Protein AF-A0AAD9BBN8-F1 (afdb_monomer_lite)

pLDDT: mean 70.87, std 19.43, range [31.72, 93.56]

Secondary structure (DSSP, 8-state):
--------SSS------SS------PEEPHHHHHHHSTTT--TTEEEES-TT-S-------SS-------EEE--

Organism: Dissostichus eleginoides (NCBI:txid100907)

InterPro domains:
  IPR001254 Serine proteases, trypsin domain [PF00089] (16-59)
  IPR009003 Peptidase S1, PA clan [SSF50494] (14-60)

Radius of gyration: 16.66 Å; chains: 1; bounding box: 51×25×23 Å

Structure (mmCIF, N/CA/C/O backbone):
data_AF-A0AAD9BBN8-F1
#
_entry.id   AF-A0AAD9BBN8-F1
#
loop_
_atom_site.group_PDB
_atom_site.id
_atom_site.type_symbol
_atom_site.label_atom_id
_atom_site.label_alt_id
_atom_site.label_comp_id
_atom_site.label_asym_id
_atom_site.label_entity_id
_atom_site.label_seq_id
_atom_site.pdbx_PDB_ins_code
_atom_site.Cartn_x
_atom_site.Cartn_y
_atom_site.Cartn_z
_atom_site.occupancy
_atom_site.B_iso_or_equiv
_atom_site.auth_seq_id
_atom_site.auth_comp_id
_atom_site.auth_asym_id
_atom_site.auth_atom_id
_atom_site.pdbx_PDB_model_num
ATOM 1 N N . MET A 1 1 ? 33.227 5.052 -10.122 1.00 42.38 1 MET A N 1
ATOM 2 C CA . MET A 1 1 ? 33.804 5.169 -8.766 1.00 42.38 1 MET A CA 1
ATOM 3 C C . MET A 1 1 ? 32.665 5.364 -7.771 1.00 42.38 1 MET A C 1
ATOM 5 O O . MET A 1 1 ? 32.204 6.479 -7.593 1.00 42.38 1 MET A O 1
ATOM 9 N N . LYS A 1 2 ? 32.132 4.285 -7.196 1.00 38.97 2 LYS A N 1
ATOM 10 C CA . LYS A 1 2 ? 31.199 4.338 -6.059 1.00 38.97 2 LYS A CA 1
ATOM 11 C C . LYS A 1 2 ? 31.835 3.499 -4.963 1.00 38.97 2 LYS A C 1
ATOM 13 O O . LYS A 1 2 ? 31.573 2.314 -4.816 1.00 38.97 2 LYS A O 1
ATOM 18 N N . ALA A 1 3 ? 32.810 4.119 -4.312 1.00 45.25 3 ALA A N 1
ATOM 19 C CA . ALA A 1 3 ? 33.532 3.558 -3.188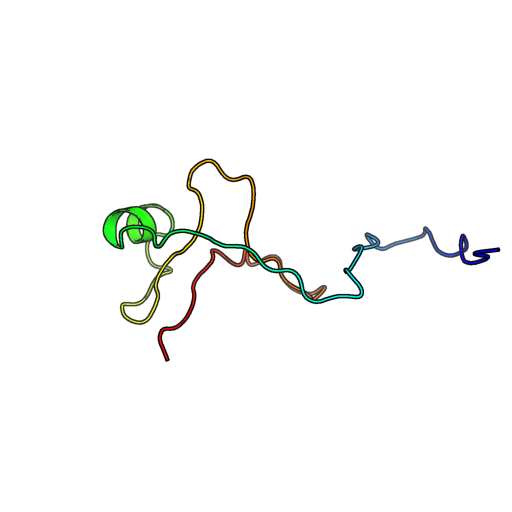 1.00 45.25 3 ALA A CA 1
ATOM 20 C C . ALA A 1 3 ? 32.679 3.727 -1.926 1.00 45.25 3 ALA A C 1
ATOM 22 O O . ALA A 1 3 ? 32.924 4.639 -1.155 1.00 45.25 3 ALA A O 1
ATOM 23 N N . LEU A 1 4 ? 31.647 2.897 -1.754 1.00 47.75 4 LEU A N 1
ATOM 24 C CA . LEU A 1 4 ? 30.884 2.790 -0.499 1.00 47.75 4 LEU A CA 1
ATOM 25 C C . LEU A 1 4 ? 30.410 1.341 -0.251 1.00 47.75 4 LEU A C 1
ATOM 27 O O . LEU A 1 4 ? 29.344 1.099 0.302 1.00 47.75 4 LEU A O 1
ATOM 31 N N . ILE A 1 5 ? 31.227 0.357 -0.644 1.00 54.06 5 ILE A N 1
ATOM 32 C CA . ILE A 1 5 ? 31.045 -1.067 -0.302 1.00 54.06 5 ILE A CA 1
ATOM 33 C C . ILE A 1 5 ? 31.760 -1.341 1.035 1.00 54.06 5 ILE A C 1
ATOM 35 O O . ILE A 1 5 ? 32.737 -2.079 1.066 1.00 54.06 5 ILE A O 1
ATOM 39 N N . PHE A 1 6 ? 31.355 -0.692 2.136 1.00 51.06 6 PHE A N 1
ATOM 40 C CA . PHE A 1 6 ? 32.056 -0.876 3.424 1.00 51.06 6 PHE A CA 1
ATOM 41 C C . PHE A 1 6 ? 31.211 -1.072 4.688 1.00 51.06 6 PHE A C 1
ATOM 43 O O . PHE A 1 6 ? 31.799 -1.193 5.754 1.00 51.06 6 PHE A O 1
ATOM 50 N N . LEU A 1 7 ? 29.882 -1.210 4.630 1.00 47.91 7 LEU A N 1
ATOM 51 C CA . LEU A 1 7 ? 29.098 -1.584 5.824 1.00 47.91 7 LEU A CA 1
ATOM 52 C C . LEU A 1 7 ? 27.919 -2.507 5.488 1.00 47.91 7 LEU A C 1
ATOM 54 O O . LEU A 1 7 ? 26.754 -2.169 5.661 1.00 47.91 7 LEU A O 1
ATOM 58 N N . ALA A 1 8 ? 28.235 -3.714 5.023 1.00 53.88 8 ALA A N 1
ATOM 59 C CA . ALA A 1 8 ? 27.304 -4.840 5.023 1.00 53.88 8 ALA A CA 1
ATOM 60 C C . ALA A 1 8 ? 27.471 -5.653 6.320 1.00 53.88 8 ALA A C 1
ATOM 62 O O . ALA A 1 8 ? 27.905 -6.797 6.283 1.00 53.88 8 ALA A O 1
ATOM 63 N N . LEU A 1 9 ? 27.181 -5.055 7.478 1.00 61.28 9 LEU A N 1
ATOM 64 C CA . LEU A 1 9 ? 27.081 -5.762 8.759 1.00 61.28 9 LEU A CA 1
ATOM 65 C C . LEU A 1 9 ? 25.922 -5.132 9.549 1.00 61.28 9 LEU A C 1
ATOM 67 O O . LEU A 1 9 ? 26.051 -4.022 10.048 1.00 61.28 9 LEU A O 1
ATOM 71 N N . LEU A 1 10 ? 24.796 -5.854 9.627 1.00 61.38 10 LEU A N 1
ATOM 72 C CA . LEU A 1 10 ? 23.542 -5.510 10.325 1.00 61.38 10 LEU A CA 1
ATOM 73 C C . LEU A 1 10 ? 22.713 -4.368 9.705 1.00 61.38 10 LEU A C 1
ATOM 75 O O . LEU A 1 10 ? 22.709 -3.237 10.176 1.00 61.38 10 LEU A O 1
ATOM 79 N N . GLY A 1 11 ? 21.905 -4.694 8.698 1.00 46.06 11 GLY A N 1
ATOM 80 C CA . GLY A 1 11 ? 20.788 -3.836 8.303 1.00 46.06 11 GLY A CA 1
ATOM 81 C C . GLY A 1 11 ? 20.433 -4.015 6.842 1.00 46.06 11 GLY A C 1
ATOM 82 O O . GLY A 1 11 ? 21.256 -3.744 5.975 1.00 46.06 11 GLY A O 1
ATOM 83 N N . ALA A 1 12 ? 19.206 -4.454 6.556 1.00 54.00 12 ALA A N 1
ATOM 84 C CA . ALA A 1 12 ? 18.687 -4.475 5.194 1.00 54.00 12 ALA A CA 1
ATOM 85 C C . ALA A 1 12 ? 18.915 -3.095 4.552 1.00 54.00 12 ALA A C 1
ATOM 87 O O . ALA A 1 12 ? 18.427 -2.079 5.056 1.00 54.00 12 ALA A O 1
ATOM 88 N N . ALA A 1 13 ? 19.722 -3.030 3.494 1.00 56.03 13 ALA A N 1
ATOM 89 C CA . ALA A 1 13 ? 19.808 -1.836 2.672 1.00 56.03 13 ALA A CA 1
ATOM 90 C C . ALA A 1 13 ? 18.479 -1.741 1.918 1.00 56.03 13 ALA A C 1
ATOM 92 O O . ALA A 1 13 ? 18.203 -2.564 1.050 1.00 56.03 13 ALA A O 1
ATOM 93 N N . TYR A 1 14 ? 17.622 -0.806 2.320 1.00 63.19 14 TYR A N 1
ATOM 94 C CA . TYR A 1 14 ? 16.406 -0.508 1.581 1.00 63.19 14 TYR A CA 1
ATOM 95 C C . TYR A 1 14 ? 16.771 0.515 0.507 1.00 63.19 14 TYR A C 1
ATOM 97 O O . TYR A 1 14 ? 17.249 1.601 0.842 1.00 63.19 14 TYR A O 1
ATOM 105 N N . ASP A 1 15 ? 16.633 0.130 -0.761 1.00 73.25 15 ASP A N 1
ATOM 106 C CA . ASP A 1 15 ? 16.920 1.007 -1.893 1.00 73.25 15 ASP A CA 1
ATOM 107 C C . ASP A 1 15 ? 15.736 1.960 -2.079 1.00 73.25 15 ASP A C 1
ATOM 109 O O . ASP A 1 15 ? 14.612 1.533 -2.359 1.00 73.25 15 ASP A O 1
ATOM 113 N N . PHE A 1 16 ? 15.972 3.246 -1.836 1.00 79.19 16 PHE A N 1
ATOM 114 C CA . PHE A 1 16 ? 14.956 4.280 -1.977 1.00 79.19 16 PHE A CA 1
ATOM 115 C C . PHE A 1 16 ? 15.190 5.038 -3.281 1.00 79.19 16 PHE A C 1
ATOM 117 O O . PHE A 1 16 ? 16.317 5.453 -3.549 1.00 79.19 16 PHE A O 1
ATOM 124 N N . PRO A 1 17 ? 14.143 5.264 -4.088 1.00 81.88 17 PRO A N 1
ATOM 125 C CA . PRO A 1 17 ? 14.300 6.007 -5.323 1.00 81.88 17 PRO A CA 1
ATOM 126 C C . PRO A 1 17 ? 14.573 7.487 -5.028 1.00 81.88 17 PRO A C 1
ATOM 128 O O . PRO A 1 17 ? 13.855 8.121 -4.259 1.00 81.88 17 PRO A O 1
ATOM 131 N N . ASP A 1 18 ? 15.540 8.071 -5.737 1.00 86.94 18 ASP A N 1
ATOM 132 C CA . ASP A 1 18 ? 15.853 9.509 -5.661 1.00 86.94 18 ASP A CA 1
ATOM 133 C C . ASP A 1 18 ? 14.738 10.408 -6.235 1.00 86.94 18 ASP A C 1
ATOM 135 O O . ASP A 1 18 ? 14.785 11.635 -6.136 1.00 86.94 18 ASP A O 1
ATOM 139 N N . ARG A 1 19 ? 13.745 9.813 -6.906 1.00 88.62 19 ARG A N 1
ATOM 140 C CA . ARG A 1 19 ? 12.632 10.512 -7.559 1.00 88.62 19 ARG A CA 1
ATOM 141 C C . ARG A 1 19 ? 11.296 9.992 -7.054 1.00 88.62 19 ARG A C 1
ATOM 143 O O . ARG A 1 19 ? 11.159 8.801 -6.772 1.00 88.62 19 ARG A O 1
ATOM 150 N N . LEU A 1 20 ? 10.296 10.873 -7.036 1.00 88.00 20 LEU A N 1
ATOM 151 C CA . LEU A 1 20 ? 8.917 10.500 -6.733 1.00 88.00 20 LEU A CA 1
ATOM 152 C C . LEU A 1 20 ? 8.424 9.439 -7.726 1.00 88.00 20 LEU A C 1
ATOM 154 O O . LEU A 1 20 ? 8.571 9.600 -8.938 1.00 88.00 20 LEU A O 1
ATOM 158 N N . GLN A 1 21 ? 7.847 8.365 -7.193 1.00 85.69 21 GLN A N 1
ATOM 159 C CA . GLN A 1 21 ? 7.267 7.285 -7.986 1.00 85.69 21 GLN A CA 1
ATOM 160 C C . GLN A 1 21 ? 5.754 7.465 -8.078 1.00 85.69 21 GLN A C 1
ATOM 162 O O . GLN A 1 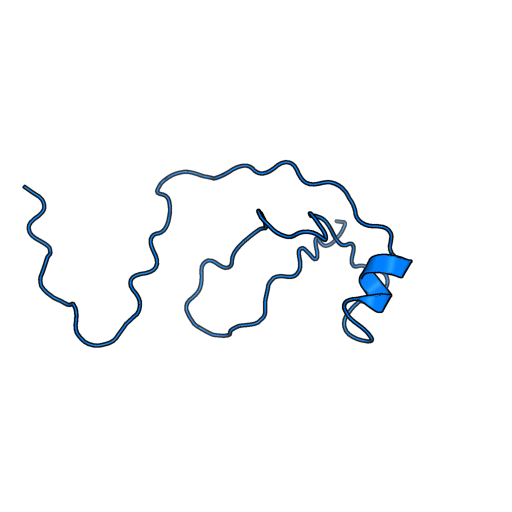21 ? 5.104 7.825 -7.097 1.00 85.69 21 GLN A O 1
ATOM 167 N N . CYS A 1 22 ? 5.195 7.184 -9.253 1.00 88.25 22 CYS A N 1
ATOM 168 C CA . CYS A 1 22 ? 3.761 7.274 -9.505 1.00 88.25 22 CYS A CA 1
ATOM 169 C C . CYS A 1 22 ? 3.196 5.883 -9.792 1.00 88.25 22 CYS A C 1
ATOM 171 O O . CYS A 1 22 ? 3.736 5.151 -10.619 1.00 88.25 22 CYS A O 1
ATOM 173 N N . LEU A 1 23 ? 2.070 5.552 -9.162 1.00 86.06 23 LEU A N 1
ATOM 174 C CA . LEU A 1 23 ? 1.315 4.333 -9.430 1.00 86.06 23 LEU A CA 1
ATOM 175 C C . LEU A 1 23 ? -0.162 4.684 -9.595 1.00 86.06 23 LEU A C 1
ATOM 177 O O . LEU A 1 23 ? -0.758 5.312 -8.721 1.00 86.06 23 LEU A O 1
ATOM 181 N N . ARG A 1 24 ? -0.764 4.253 -10.707 1.00 89.81 24 ARG A N 1
ATOM 182 C CA . ARG A 1 24 ? -2.215 4.317 -10.896 1.00 89.81 24 ARG A CA 1
ATOM 183 C C . ARG A 1 24 ? -2.821 3.000 -10.436 1.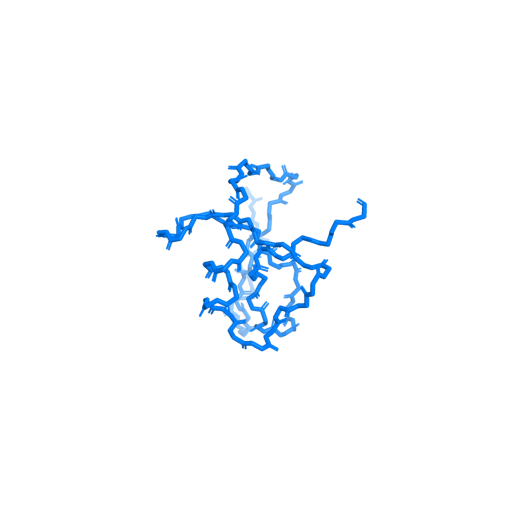00 89.81 24 ARG A C 1
ATOM 185 O O . ARG A 1 24 ? -2.550 1.959 -11.024 1.00 89.81 24 ARG A O 1
ATOM 192 N N . GLN A 1 25 ? -3.652 3.069 -9.410 1.00 87.56 25 GLN A N 1
ATOM 193 C CA . GLN A 1 25 ? -4.330 1.923 -8.817 1.00 87.56 25 GLN A CA 1
ATOM 194 C C . GLN A 1 25 ? -5.847 2.155 -8.797 1.00 87.56 25 GLN A C 1
ATOM 196 O O . GLN A 1 25 ? -6.281 3.308 -8.716 1.00 87.56 25 GLN A O 1
ATOM 201 N N . PRO A 1 26 ? -6.665 1.097 -8.921 1.00 89.12 26 PRO A N 1
ATOM 202 C CA . PRO A 1 26 ? -8.115 1.213 -8.828 1.00 89.12 26 PRO A CA 1
ATOM 203 C C . PRO A 1 26 ? -8.565 1.336 -7.366 1.00 89.12 26 PRO A C 1
ATOM 205 O O . PRO A 1 26 ? -7.835 0.955 -6.449 1.00 89.12 26 PRO A O 1
ATOM 208 N N . ILE A 1 27 ? -9.776 1.848 -7.147 1.00 91.69 27 ILE A N 1
ATOM 209 C CA . ILE A 1 27 ? -10.448 1.784 -5.841 1.00 91.69 27 ILE A CA 1
ATOM 210 C C . ILE A 1 27 ? -11.054 0.386 -5.694 1.00 91.69 27 ILE A C 1
ATOM 212 O O . ILE A 1 27 ? -11.668 -0.127 -6.631 1.00 91.69 27 ILE A O 1
ATOM 216 N N . ILE A 1 28 ? -10.864 -0.229 -4.530 1.00 90.19 28 ILE A N 1
ATOM 217 C CA . ILE A 1 28 ? -11.419 -1.538 -4.182 1.00 90.19 28 ILE A CA 1
ATOM 218 C C . ILE A 1 28 ? -12.759 -1.325 -3.469 1.00 90.19 28 ILE A C 1
ATOM 220 O O . ILE A 1 28 ? -12.892 -0.425 -2.643 1.00 90.19 28 ILE A O 1
ATOM 224 N N . ASP A 1 29 ? -13.743 -2.167 -3.789 1.00 92.75 29 ASP A N 1
ATOM 225 C CA . ASP A 1 29 ? -15.053 -2.179 -3.130 1.00 92.75 29 ASP A CA 1
ATOM 226 C C . ASP A 1 29 ? -14.924 -2.338 -1.604 1.00 92.75 29 ASP A C 1
ATOM 228 O O . ASP A 1 29 ? -14.187 -3.203 -1.118 1.00 92.75 29 ASP A O 1
ATOM 232 N N . ASP A 1 30 ? -15.665 -1.523 -0.849 1.00 91.88 30 ASP A N 1
ATOM 233 C CA . ASP A 1 30 ? -15.558 -1.438 0.614 1.00 91.88 30 ASP A CA 1
ATOM 234 C C . ASP A 1 30 ? -15.833 -2.786 1.296 1.00 91.88 30 ASP A C 1
ATOM 236 O O . ASP A 1 30 ? -15.120 -3.184 2.216 1.00 91.88 30 ASP A O 1
ATOM 240 N N . ARG A 1 31 ? -16.797 -3.567 0.787 1.00 93.56 31 ARG A N 1
ATOM 241 C CA . ARG A 1 31 ? -17.095 -4.904 1.325 1.00 93.56 31 ARG A CA 1
ATOM 242 C C . ARG A 1 31 ? -15.931 -5.864 1.102 1.00 93.56 31 ARG A C 1
ATOM 244 O O . ARG A 1 31 ? -15.592 -6.621 2.008 1.00 93.56 31 ARG A O 1
ATOM 251 N N . ILE A 1 32 ? -15.314 -5.847 -0.082 1.00 92.50 32 ILE A N 1
ATOM 252 C CA . ILE A 1 32 ? -14.121 -6.665 -0.346 1.00 92.50 32 ILE A CA 1
ATOM 253 C C . ILE A 1 32 ? -12.993 -6.250 0.601 1.00 92.50 32 ILE A C 1
ATOM 255 O O . ILE A 1 32 ? -12.342 -7.119 1.181 1.00 92.50 32 ILE A O 1
ATOM 259 N N . CYS A 1 33 ? -12.790 -4.947 0.809 1.00 89.31 33 CYS A N 1
ATOM 260 C CA . CYS A 1 33 ? -11.698 -4.503 1.659 1.00 89.31 33 CYS A CA 1
ATOM 261 C C . CYS A 1 33 ? -11.915 -4.783 3.152 1.00 89.31 33 CYS A C 1
ATOM 263 O O . CYS A 1 33 ? -11.009 -5.288 3.816 1.00 89.31 33 CYS A O 1
ATOM 265 N N . LYS A 1 34 ? -13.121 -4.549 3.679 1.00 90.38 34 LYS A N 1
ATOM 266 C CA . LYS A 1 34 ? -13.490 -4.895 5.063 1.00 90.38 34 LYS A CA 1
ATOM 267 C C . LYS A 1 34 ? -13.379 -6.396 5.331 1.00 90.38 34 LYS A C 1
ATOM 269 O O . LYS A 1 34 ? -12.988 -6.785 6.427 1.00 90.38 34 LYS A O 1
ATOM 274 N N . ASN A 1 35 ? -13.644 -7.234 4.328 1.00 91.44 35 ASN A N 1
ATOM 275 C CA . ASN A 1 35 ? -13.429 -8.678 4.429 1.00 91.44 35 ASN A CA 1
ATOM 276 C C . ASN A 1 35 ? -11.939 -9.058 4.430 1.00 91.44 35 ASN A C 1
ATOM 278 O O . ASN A 1 35 ? -11.560 -10.012 5.104 1.00 91.44 35 ASN A O 1
ATOM 282 N N . ALA A 1 36 ? -11.097 -8.335 3.684 1.00 87.12 36 ALA A N 1
ATOM 283 C CA . ALA A 1 36 ? -9.651 -8.565 3.648 1.00 87.12 36 ALA A CA 1
ATOM 284 C C . ALA A 1 36 ? -8.940 -8.086 4.928 1.00 87.12 36 ALA A C 1
ATOM 286 O O . ALA A 1 36 ? -7.953 -8.694 5.340 1.00 87.12 36 ALA A O 1
ATOM 287 N N . TYR A 1 37 ? -9.464 -7.041 5.578 1.00 85.38 37 TYR A N 1
ATOM 288 C CA . TYR A 1 37 ? -8.931 -6.466 6.819 1.00 85.38 37 TYR A CA 1
ATOM 289 C C . TYR A 1 37 ? -10.024 -6.308 7.896 1.00 85.38 37 TYR A C 1
ATOM 291 O O . TYR A 1 37 ? -10.412 -5.181 8.231 1.00 85.38 37 TYR A O 1
ATOM 299 N N . PRO A 1 38 ? -10.533 -7.418 8.466 1.00 86.81 38 PRO A N 1
ATOM 300 C CA . PRO A 1 38 ? -11.624 -7.373 9.434 1.00 86.81 38 PRO A CA 1
ATOM 301 C C . PRO A 1 38 ? -11.252 -6.549 10.668 1.00 86.81 38 PRO A C 1
ATOM 303 O O . PRO A 1 38 ? -10.187 -6.742 11.250 1.00 86.81 38 PRO A O 1
ATOM 306 N N . HIS A 1 39 ? -12.145 -5.647 11.081 1.00 86.62 39 HIS A N 1
ATOM 307 C CA . HIS A 1 39 ? -12.007 -4.793 12.275 1.00 86.62 39 HIS A CA 1
ATOM 308 C C . HIS A 1 39 ? -10.858 -3.770 12.256 1.00 86.62 39 HIS A C 1
ATOM 310 O O . HIS A 1 39 ? -10.667 -3.064 13.243 1.00 86.62 39 HIS A O 1
ATOM 316 N N . LEU A 1 40 ? -10.114 -3.660 11.152 1.00 83.38 40 LEU A N 1
AT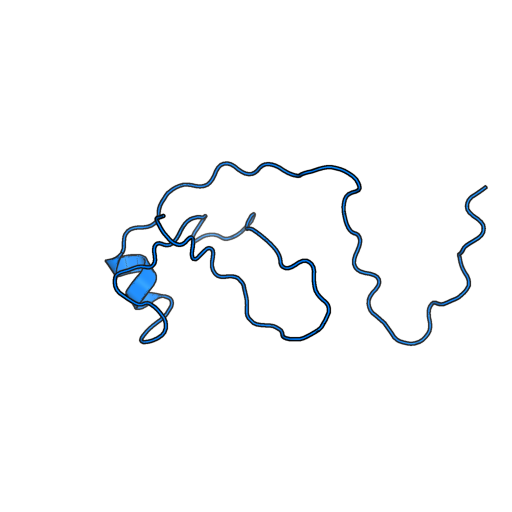OM 317 C CA . LEU A 1 40 ? -9.018 -2.696 11.007 1.00 83.38 40 LEU A CA 1
ATOM 318 C C . LEU A 1 40 ? -9.432 -1.436 10.241 1.00 83.38 40 LEU A C 1
ATOM 320 O O . LEU A 1 40 ? -8.771 -0.406 10.354 1.00 83.38 40 LEU A O 1
ATOM 324 N N . LEU A 1 41 ? -10.516 -1.513 9.464 1.00 83.94 41 LEU A N 1
ATOM 325 C CA . LEU A 1 41 ? -11.014 -0.401 8.661 1.00 83.94 41 LEU A CA 1
ATOM 326 C C . LEU A 1 41 ? -12.145 0.335 9.375 1.00 83.94 41 LEU A C 1
ATOM 328 O O . LEU A 1 41 ? -13.091 -0.275 9.874 1.00 83.94 41 LEU A O 1
ATOM 332 N N . THR A 1 42 ? -12.044 1.660 9.372 1.00 86.50 42 THR A N 1
ATOM 333 C CA . THR A 1 42 ? -13.108 2.578 9.801 1.00 86.50 42 THR A CA 1
ATOM 334 C C . THR A 1 42 ? -13.877 3.094 8.587 1.00 86.50 42 THR A C 1
ATOM 336 O O . THR A 1 42 ? -13.403 2.978 7.460 1.00 86.50 42 THR A O 1
ATOM 339 N N . ASP A 1 43 ? -15.033 3.723 8.792 1.00 87.81 43 ASP A N 1
ATOM 340 C CA . ASP A 1 43 ? -15.842 4.250 7.679 1.00 87.81 43 ASP A CA 1
ATOM 341 C C . ASP A 1 43 ? -15.200 5.445 6.943 1.00 87.81 43 ASP A C 1
ATOM 343 O O . ASP A 1 43 ? -15.647 5.817 5.862 1.00 87.81 43 ASP A O 1
ATOM 347 N N . ASN A 1 44 ? -14.116 6.016 7.484 1.00 88.06 44 ASN A N 1
ATOM 348 C CA . ASN A 1 44 ? -13.357 7.112 6.866 1.00 88.06 44 ASN A CA 1
ATOM 349 C C . ASN A 1 44 ? -12.133 6.622 6.067 1.00 88.06 44 ASN A C 1
ATOM 351 O O . ASN A 1 44 ? -11.253 7.410 5.713 1.00 88.06 44 ASN A O 1
ATOM 355 N N . MET A 1 45 ? -12.047 5.316 5.816 1.00 86.00 45 MET A N 1
ATOM 356 C CA . MET A 1 45 ? -10.942 4.662 5.123 1.00 86.00 45 MET A CA 1
ATOM 357 C C . MET A 1 45 ? -11.429 4.036 3.815 1.00 86.00 45 MET A C 1
ATOM 359 O O . MET A 1 45 ? -12.515 3.471 3.764 1.00 86.00 45 MET A O 1
ATOM 363 N N . LEU A 1 46 ? -10.609 4.097 2.763 1.00 88.00 46 LEU A N 1
ATOM 364 C CA . LEU A 1 46 ? -10.842 3.374 1.508 1.00 88.00 46 LEU A CA 1
ATOM 365 C C . LEU A 1 46 ? -9.621 2.548 1.146 1.00 88.00 46 LEU A C 1
ATOM 367 O O . LEU A 1 46 ? -8.505 2.924 1.495 1.00 88.00 46 LEU A O 1
ATOM 371 N N . CYS A 1 47 ? -9.821 1.496 0.360 1.00 88.00 47 CYS A N 1
ATOM 372 C CA . CYS A 1 47 ? -8.726 0.690 -0.155 1.00 88.00 47 CYS A CA 1
ATOM 373 C C . CYS A 1 47 ? -8.497 0.928 -1.639 1.00 88.00 47 CYS A C 1
ATOM 375 O O . CYS A 1 47 ? -9.440 1.042 -2.422 1.00 88.00 47 CYS A O 1
ATOM 377 N N . SER A 1 48 ? -7.230 0.959 -2.034 1.00 89.62 48 SER A N 1
ATOM 378 C CA . SER A 1 48 ? -6.823 1.052 -3.431 1.00 89.62 48 SER A CA 1
ATOM 379 C C . SER A 1 48 ? -5.798 -0.031 -3.765 1.00 89.62 48 SER A C 1
ATOM 381 O O . SER A 1 48 ? -5.076 -0.482 -2.888 1.00 89.62 48 SER A O 1
ATOM 383 N N . GLY A 1 49 ? -5.751 -0.509 -5.005 1.00 87.75 49 GLY A N 1
ATOM 384 C CA . GLY A 1 49 ? -4.721 -1.461 -5.432 1.00 87.75 49 GLY A CA 1
ATOM 385 C C . GLY A 1 49 ? -5.268 -2.705 -6.111 1.00 87.75 49 GLY A C 1
ATOM 386 O O . GLY A 1 49 ? -6.392 -2.734 -6.608 1.00 87.75 49 GLY A O 1
ATOM 387 N N . PHE A 1 50 ? -4.434 -3.739 -6.169 1.00 86.44 50 PHE A N 1
ATOM 388 C CA . PHE A 1 50 ? -4.695 -4.952 -6.936 1.00 86.44 50 PHE A CA 1
ATOM 389 C C . PHE A 1 50 ? -4.764 -6.156 -5.996 1.00 86.44 50 PHE A C 1
ATOM 391 O O . PHE A 1 50 ? -3.775 -6.487 -5.347 1.00 86.44 50 PHE A O 1
ATOM 398 N N . MET A 1 51 ? -5.906 -6.853 -5.952 1.00 83.25 51 MET A N 1
ATOM 399 C CA . MET A 1 51 ? -6.082 -8.048 -5.104 1.00 83.25 51 MET A CA 1
ATOM 400 C C . MET A 1 51 ? -5.129 -9.197 -5.474 1.00 83.25 51 MET A C 1
ATOM 402 O O . MET A 1 51 ? -4.826 -10.042 -4.639 1.00 83.25 51 MET A O 1
ATOM 406 N N . SER A 1 52 ? -4.630 -9.221 -6.712 1.00 85.56 52 SER A N 1
ATOM 407 C CA . SER A 1 52 ? -3.594 -10.154 -7.172 1.00 85.56 52 SER A CA 1
ATOM 408 C C . SER A 1 52 ? -2.179 -9.795 -6.698 1.00 85.56 52 SER A C 1
ATOM 410 O O . SER A 1 52 ? -1.241 -10.537 -6.973 1.00 85.56 52 SER A O 1
ATOM 412 N N . GLY A 1 53 ? -2.001 -8.645 -6.042 1.00 80.56 53 GLY A N 1
ATOM 413 C CA . GLY A 1 53 ? -0.693 -8.068 -5.746 1.00 80.56 53 GLY A CA 1
ATOM 414 C C . GLY A 1 53 ? -0.001 -7.485 -6.985 1.00 80.56 53 GLY A C 1
ATOM 415 O O . GLY A 1 53 ? -0.610 -7.308 -8.042 1.00 80.56 53 GLY A O 1
ATOM 416 N N . GLY A 1 54 ? 1.288 -7.167 -6.834 1.00 80.75 54 GLY A N 1
ATOM 417 C CA . GLY A 1 54 ? 2.169 -6.683 -7.904 1.00 80.75 54 GLY A CA 1
ATOM 418 C C . GLY A 1 54 ? 2.683 -5.258 -7.693 1.00 80.75 54 GLY A C 1
ATOM 419 O O . GLY A 1 54 ? 3.871 -5.014 -7.882 1.00 80.75 54 GLY A O 1
ATOM 420 N N . ALA A 1 55 ? 1.827 -4.330 -7.260 1.00 80.19 55 ALA A N 1
ATOM 421 C CA . ALA A 1 55 ? 2.224 -2.950 -6.984 1.00 80.19 55 ALA A CA 1
ATOM 422 C C . ALA A 1 55 ? 1.350 -2.320 -5.890 1.00 80.19 55 ALA A C 1
ATOM 424 O O . ALA A 1 55 ? 0.127 -2.447 -5.920 1.00 80.19 55 ALA A O 1
ATOM 425 N N . SER A 1 56 ? 1.979 -1.617 -4.950 1.00 80.12 56 SER A N 1
ATOM 426 C CA . SER A 1 56 ? 1.321 -0.850 -3.888 1.00 80.12 56 SER A CA 1
ATOM 427 C C . SER A 1 56 ? 2.205 0.322 -3.467 1.00 80.12 56 SER A C 1
ATOM 429 O O . SER A 1 56 ? 3.382 0.398 -3.827 1.00 80.12 56 SER A O 1
ATOM 431 N N . SER A 1 57 ? 1.659 1.226 -2.656 1.00 78.62 57 SER A N 1
ATOM 432 C CA . SER A 1 57 ? 2.491 2.120 -1.850 1.00 78.62 57 SER A CA 1
ATOM 433 C C . SER A 1 57 ? 3.369 1.308 -0.893 1.00 78.62 57 SER A C 1
ATOM 435 O O . SER A 1 57 ? 2.960 0.241 -0.428 1.00 78.62 57 SER A O 1
ATOM 437 N N . CYS A 1 58 ? 4.555 1.819 -0.567 1.00 77.06 58 CYS A N 1
ATOM 438 C CA . CYS A 1 58 ? 5.439 1.209 0.421 1.00 77.06 58 CYS A CA 1
ATOM 439 C C . CYS A 1 58 ? 5.949 2.256 1.416 1.00 77.06 58 CYS A C 1
ATOM 441 O O . CYS A 1 58 ? 6.091 3.430 1.068 1.00 77.06 58 CYS A O 1
ATOM 443 N N . GLN A 1 59 ? 6.190 1.829 2.657 1.00 67.25 59 GLN A N 1
ATOM 444 C CA . GLN A 1 59 ? 6.622 2.707 3.738 1.00 67.25 59 GLN A CA 1
ATOM 445 C C . GLN A 1 59 ? 8.080 3.147 3.557 1.00 67.25 59 GLN A C 1
ATOM 447 O O . GLN A 1 59 ? 8.931 2.379 3.117 1.00 67.25 59 GLN A O 1
ATOM 452 N N . VAL A 1 60 ? 8.367 4.391 3.947 1.00 59.31 60 VAL A N 1
ATOM 453 C CA . VAL A 1 60 ? 9.693 5.027 3.832 1.00 59.31 60 VAL A CA 1
ATOM 454 C C . VAL A 1 60 ? 10.488 4.970 5.159 1.00 59.31 60 VAL A C 1
ATOM 456 O O . VAL A 1 60 ? 11.539 5.588 5.282 1.00 59.31 60 VAL A O 1
ATOM 459 N N . SER A 1 61 ? 10.026 4.230 6.183 1.00 51.41 61 SER A N 1
ATOM 460 C CA . SER A 1 61 ? 10.634 4.209 7.532 1.00 51.41 61 SER A CA 1
ATOM 461 C C . SER A 1 61 ? 10.973 2.800 8.055 1.00 51.41 61 SER A C 1
ATOM 463 O O . SER A 1 61 ? 10.317 1.819 7.720 1.00 51.41 61 SER A O 1
ATOM 465 N N . ARG A 1 62 ? 12.035 2.704 8.881 1.00 53.28 62 ARG A N 1
ATOM 466 C CA . ARG A 1 62 ? 12.641 1.450 9.401 1.00 53.28 62 ARG A CA 1
ATOM 467 C C . ARG A 1 62 ? 12.088 0.953 10.747 1.00 53.28 62 ARG A C 1
ATOM 469 O O . ARG A 1 62 ? 12.710 0.100 11.374 1.00 53.28 62 ARG A O 1
ATOM 476 N N . THR A 1 63 ? 10.958 1.461 11.218 1.00 45.22 63 THR A N 1
ATOM 477 C CA . THR A 1 63 ? 10.361 1.005 12.481 1.00 45.22 63 THR A CA 1
ATOM 478 C C . THR A 1 63 ? 8.878 0.746 12.267 1.00 45.22 63 THR A C 1
ATOM 480 O O . THR A 1 63 ? 8.131 1.685 12.004 1.00 45.22 63 THR A O 1
ATOM 483 N N . GLU A 1 64 ? 8.522 -0.532 12.403 1.00 40.44 64 GLU A N 1
ATOM 484 C CA . GLU A 1 64 ? 7.206 -1.181 12.305 1.00 40.44 64 GLU A CA 1
ATOM 485 C C . GLU A 1 64 ? 6.774 -1.750 10.937 1.00 40.44 64 GLU A C 1
ATOM 487 O O . GLU A 1 64 ? 6.598 -1.003 9.972 1.00 40.44 64 GLU A O 1
ATOM 492 N N . PRO A 1 65 ? 6.522 -3.077 10.845 1.00 41.81 65 PRO A N 1
ATOM 493 C CA . PRO A 1 65 ? 5.926 -3.720 9.688 1.00 41.81 65 PRO A CA 1
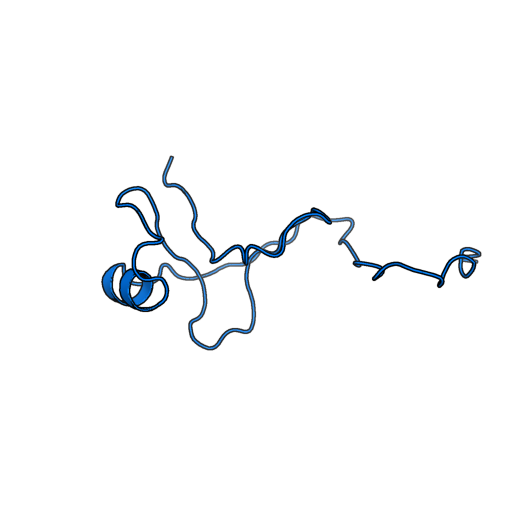ATOM 494 C C 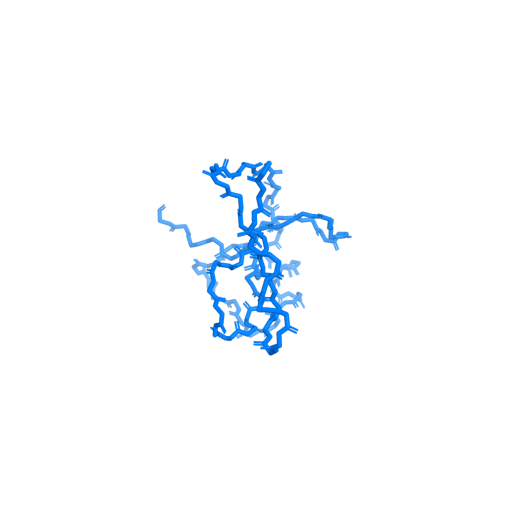. PRO A 1 65 ? 4.401 -3.675 9.821 1.00 41.81 65 PRO A C 1
ATOM 496 O O . PRO A 1 65 ? 3.733 -4.704 9.907 1.00 41.81 65 PRO A O 1
ATOM 499 N N . HIS A 1 66 ? 3.830 -2.477 9.820 1.00 37.53 66 HIS A N 1
ATOM 500 C CA . HIS A 1 66 ? 2.437 -2.357 9.429 1.00 37.53 66 HIS A CA 1
ATOM 501 C C . HIS A 1 66 ? 2.435 -2.165 7.923 1.00 37.53 66 HIS A C 1
ATOM 503 O O . HIS A 1 66 ? 2.778 -1.102 7.412 1.00 37.53 66 HIS A O 1
ATOM 509 N N . TRP A 1 67 ? 2.126 -3.251 7.212 1.00 39.19 67 TRP A N 1
ATOM 510 C CA . TRP A 1 67 ? 1.753 -3.210 5.808 1.00 39.19 67 TRP A CA 1
ATOM 511 C C . TRP A 1 67 ? 0.858 -1.994 5.607 1.00 39.19 67 TRP A C 1
ATOM 513 O O . TRP A 1 67 ? -0.240 -1.955 6.161 1.00 39.19 67 TRP A O 1
ATOM 523 N N . ILE A 1 68 ? 1.323 -0.999 4.847 1.00 45.84 68 ILE A N 1
ATOM 524 C CA . ILE A 1 68 ? 0.434 0.029 4.322 1.00 45.84 68 ILE A CA 1
ATOM 525 C C . ILE A 1 68 ? -0.433 -0.702 3.291 1.00 45.84 68 ILE A C 1
ATOM 527 O O . ILE A 1 68 ? -0.198 -0.625 2.084 1.00 45.84 68 ILE A O 1
ATOM 531 N N . SER A 1 69 ? -1.418 -1.470 3.774 1.00 47.56 69 SER A N 1
ATOM 532 C CA . SER A 1 69 ? -2.657 -1.682 3.047 1.00 47.56 69 SER A CA 1
ATOM 533 C C . SER A 1 69 ? -3.059 -0.290 2.619 1.00 47.56 69 SER A C 1
ATOM 535 O O . SER A 1 69 ? -3.061 0.623 3.443 1.00 47.56 69 SER A O 1
ATOM 537 N N . SER A 1 70 ? -3.211 -0.096 1.318 1.00 52.97 70 SER A N 1
ATOM 538 C CA . SER A 1 70 ? -3.352 1.198 0.663 1.00 52.97 70 SER A CA 1
ATOM 539 C C . SER A 1 70 ? -4.641 1.883 1.113 1.00 52.97 70 SER A C 1
ATOM 541 O O . SER A 1 70 ? -5.632 1.932 0.392 1.00 52.97 70 SER A O 1
ATOM 543 N N . THR A 1 71 ? -4.609 2.355 2.351 1.00 53.00 71 THR A N 1
ATOM 544 C CA . THR A 1 71 ? -5.701 2.915 3.111 1.00 53.00 71 THR A CA 1
ATOM 545 C C . THR A 1 71 ? -5.504 4.406 3.013 1.00 53.00 71 THR A C 1
ATOM 547 O O . THR A 1 71 ? -4.764 5.010 3.788 1.00 53.00 71 THR A O 1
ATOM 550 N N . MET A 1 72 ? -6.047 4.984 1.952 1.00 51.97 72 MET A N 1
ATOM 551 C CA . MET A 1 72 ? -5.943 6.417 1.720 1.00 51.97 72 MET A CA 1
ATOM 552 C C . MET A 1 72 ? -7.118 7.085 2.436 1.00 51.97 72 MET A C 1
ATOM 554 O O . MET A 1 72 ? -8.272 6.720 2.229 1.00 51.97 72 MET A O 1
ATOM 558 N N . SER A 1 73 ? -6.824 8.029 3.330 1.00 40.16 73 SER A N 1
ATOM 559 C CA . SER A 1 73 ? -7.854 8.845 3.978 1.00 40.16 73 SER A CA 1
ATOM 560 C C . SER A 1 73 ? -8.424 9.812 2.933 1.00 40.16 73 SER A C 1
ATOM 562 O O . SER A 1 73 ? -7.653 10.526 2.293 1.00 40.16 73 SER A O 1
ATOM 564 N N . ASN A 1 74 ? -9.747 9.828 2.749 1.00 31.72 74 ASN A N 1
ATOM 565 C CA . ASN A 1 74 ? -10.446 10.822 1.925 1.00 31.72 74 ASN A CA 1
ATOM 566 C C . ASN A 1 74 ? -10.512 12.146 2.706 1.00 31.72 74 ASN A C 1
ATOM 568 O O . ASN A 1 74 ? -11.456 12.366 3.464 1.00 31.72 74 ASN A O 1
ATOM 572 N N . TYR A 1 75 ? -9.495 12.992 2.562 1.00 37.50 75 TYR A N 1
ATOM 573 C CA . TYR A 1 75 ? -9.629 14.432 2.796 1.00 37.50 75 TYR A CA 1
ATOM 574 C C . TYR A 1 75 ? -9.646 15.145 1.449 1.00 37.50 75 TYR A C 1
ATOM 576 O O . TYR A 1 75 ? -8.850 14.734 0.572 1.00 37.50 75 TYR A O 1
#

Foldseek 3Di:
DPPPPDDPDDDPPDDDDPDDDDDDWAWDDPVVVCVVPPPPDDPQWTATHDPVDDDDDDDPDDDDPPPPRVTDGDD

Sequence (75 aa):
MKALIFLALLGAAYDFPDRLQCLRQPIIDDRICKNAYPHLLTDNMLCSGFMSGGASSCQVSRTEPHWISSTMSNY